Protein AF-A0A978SVT6-F1 (afdb_monomer_lite)

Foldseek 3Di:
DAEELVPPDLVCSLVVLVVQQVVCVVPVVDDDDYDYDPVSQVPHPDHRPDPDDDDDDDDDPVRVLVVLVPDDPVSVVVSVVSVVDPPPD

Secondary structure (DSSP, 8-state):
-B--GGGS-HHHHHHHHHHHHHHHHHTTT----B---HHHHHT-SSPP--S-----PPPPHHHHHHHHHHS-GGGHHHHHHHHH-GGG-

Sequence (89 aa):
MLDGLDEVAEQQRCACVEALNQFCQDFGETEIVACSRIADYEAISDRLRFQAALYLMPLTSEQIQNYLASCAPKIAAISNLFQQDESIL

Radius of gyration: 19.22 Å; chains: 1; bounding box: 39×26×42 Å

pLDDT: mean 87.23, std 11.28, range [47.97, 96.94]

Structure (mmCIF, N/CA/C/O backbone):
data_AF-A0A978SVT6-F1
#
_entry.id   AF-A0A978SVT6-F1
#
loop_
_atom_site.group_PDB
_atom_site.id
_atom_site.type_symbol
_atom_site.label_atom_id
_atom_site.label_alt_id
_atom_site.label_comp_id
_atom_site.label_asym_id
_atom_site.label_entity_id
_atom_site.label_seq_id
_atom_site.pdbx_PDB_ins_code
_atom_site.Cartn_x
_atom_site.Cartn_y
_atom_site.Cartn_z
_atom_site.occupancy
_atom_site.B_iso_or_equiv
_atom_site.auth_seq_id
_atom_site.auth_comp_id
_atom_site.auth_asym_id
_atom_site.auth_atom_id
_atom_site.pdbx_PDB_model_num
ATOM 1 N N . MET A 1 1 ? -0.327 10.926 -5.295 1.00 88.94 1 MET A N 1
ATOM 2 C CA . MET A 1 1 ? -0.730 9.796 -4.433 1.00 88.94 1 MET A CA 1
ATOM 3 C C . MET A 1 1 ? -1.571 8.850 -5.266 1.00 88.94 1 MET A C 1
ATOM 5 O O . MET A 1 1 ? -2.453 9.330 -5.968 1.00 88.94 1 MET A O 1
ATOM 9 N N . LEU A 1 2 ? -1.253 7.561 -5.234 1.00 92.69 2 LEU A N 1
ATOM 10 C CA . LEU A 1 2 ? -1.964 6.487 -5.920 1.00 92.69 2 LEU A CA 1
ATOM 11 C C . LEU A 1 2 ? -2.553 5.571 -4.849 1.00 92.69 2 LEU A C 1
ATOM 13 O O . LEU A 1 2 ? -1.809 4.931 -4.110 1.00 92.69 2 LEU A O 1
ATOM 17 N N . ASP A 1 3 ? -3.871 5.560 -4.723 1.00 93.38 3 ASP A N 1
ATOM 18 C CA . ASP A 1 3 ? -4.558 4.774 -3.703 1.00 93.38 3 ASP A CA 1
ATOM 19 C C . ASP A 1 3 ? -5.147 3.515 -4.348 1.00 93.38 3 ASP A C 1
ATOM 21 O O . ASP A 1 3 ? -5.856 3.633 -5.344 1.00 93.38 3 ASP A O 1
ATOM 25 N N . GLY A 1 4 ? -4.800 2.331 -3.833 1.00 94.00 4 GLY A N 1
ATOM 26 C CA . GLY A 1 4 ? -5.317 1.048 -4.326 1.00 94.00 4 GLY A CA 1
ATOM 27 C C . GLY A 1 4 ? -4.563 0.428 -5.511 1.00 94.00 4 GLY A C 1
ATOM 28 O O . GLY A 1 4 ? -5.158 0.126 -6.541 1.00 94.00 4 GLY A O 1
ATOM 29 N N . LEU A 1 5 ? -3.259 0.151 -5.381 1.00 95.69 5 LEU A N 1
ATOM 30 C CA . LEU A 1 5 ? -2.520 -0.661 -6.367 1.00 95.69 5 LEU A CA 1
ATOM 31 C C . LEU A 1 5 ? -3.152 -2.054 -6.559 1.00 95.69 5 LEU A C 1
ATOM 33 O O . LEU A 1 5 ? -3.102 -2.610 -7.657 1.00 95.69 5 LEU A O 1
ATOM 37 N N . ASP A 1 6 ? -3.766 -2.615 -5.516 1.00 95.19 6 ASP A N 1
ATOM 38 C CA . ASP A 1 6 ? -4.472 -3.894 -5.586 1.00 95.19 6 ASP A CA 1
ATOM 39 C C . ASP A 1 6 ? -5.727 -3.862 -6.476 1.00 95.19 6 ASP A C 1
ATOM 41 O O . ASP A 1 6 ? -6.142 -4.913 -6.971 1.00 95.19 6 ASP A O 1
ATOM 45 N N . GLU A 1 7 ? -6.267 -2.677 -6.778 1.00 96.31 7 GLU A N 1
ATOM 46 C CA . GLU A 1 7 ? -7.393 -2.495 -7.704 1.00 96.31 7 GLU A CA 1
ATOM 47 C C . GLU A 1 7 ? -6.982 -2.637 -9.179 1.00 96.31 7 GLU A C 1
ATOM 49 O O . GLU A 1 7 ? -7.831 -2.841 -10.052 1.00 96.31 7 GLU A O 1
ATOM 54 N N . VAL A 1 8 ? -5.677 -2.579 -9.480 1.00 95.25 8 VAL A N 1
ATOM 55 C CA . VAL A 1 8 ? -5.161 -2.917 -10.808 1.00 95.25 8 VAL A CA 1
ATOM 56 C C . VAL A 1 8 ? -5.371 -4.407 -11.045 1.00 95.25 8 VAL A C 1
ATOM 58 O O . VAL A 1 8 ? -4.974 -5.241 -10.224 1.00 95.25 8 VAL A O 1
ATOM 61 N N . ALA A 1 9 ? -5.969 -4.733 -12.196 1.00 95.88 9 ALA A N 1
ATOM 62 C CA . ALA A 1 9 ? -6.191 -6.106 -12.631 1.00 95.88 9 ALA A CA 1
ATOM 63 C C . ALA A 1 9 ? -4.915 -6.942 -12.464 1.00 95.88 9 ALA A C 1
ATOM 65 O O . ALA A 1 9 ? -3.833 -6.520 -12.876 1.00 95.88 9 ALA A O 1
ATOM 66 N N . GLU A 1 10 ? -5.052 -8.133 -11.883 1.00 93.62 10 GLU A N 1
ATOM 67 C CA . GLU A 1 10 ? -3.932 -8.993 -11.485 1.00 93.62 10 GLU A CA 1
ATOM 68 C C . GLU A 1 10 ? -2.920 -9.207 -12.623 1.00 93.62 10 GLU A C 1
ATOM 70 O O . GLU A 1 10 ? -1.715 -9.086 -12.415 1.00 93.62 10 GLU A O 1
ATOM 75 N N . GLN A 1 11 ? -3.403 -9.400 -13.857 1.00 94.75 11 GLN A N 1
ATOM 76 C CA . GLN A 1 11 ? -2.557 -9.621 -15.037 1.00 94.75 11 GLN A CA 1
ATOM 77 C C . GLN A 1 11 ? -1.709 -8.401 -15.432 1.00 94.75 11 GLN A C 1
ATOM 79 O O . GLN A 1 11 ? -0.753 -8.541 -16.187 1.00 94.75 11 GLN A O 1
ATOM 84 N N . GLN A 1 12 ? -2.074 -7.203 -14.973 1.00 95.69 12 GLN A N 1
ATOM 85 C CA . GLN A 1 12 ? -1.401 -5.938 -15.282 1.00 95.69 12 GLN A CA 1
ATOM 86 C C . GLN A 1 12 ? -0.624 -5.381 -14.085 1.00 95.69 12 GLN A C 1
ATOM 88 O O . GLN A 1 12 ? 0.119 -4.411 -14.233 1.00 95.69 12 GLN A O 1
ATOM 93 N N . ARG A 1 13 ? -0.771 -5.975 -12.896 1.00 94.69 13 ARG A N 1
ATOM 94 C CA . ARG A 1 13 ? -0.220 -5.415 -11.659 1.00 94.69 13 ARG A CA 1
ATOM 95 C C . ARG A 1 13 ? 1.311 -5.387 -11.662 1.00 94.69 13 ARG A C 1
ATOM 97 O O . ARG A 1 13 ? 1.887 -4.375 -11.273 1.00 94.69 13 ARG A O 1
ATOM 104 N N . CYS A 1 14 ? 1.969 -6.427 -12.185 1.00 95.25 14 CYS A N 1
ATOM 105 C CA . CYS A 1 14 ? 3.430 -6.428 -12.350 1.00 95.25 14 CYS A CA 1
ATOM 106 C C . CYS A 1 14 ? 3.895 -5.320 -13.308 1.00 95.25 14 CYS A C 1
ATOM 108 O O . CYS A 1 14 ? 4.745 -4.514 -12.940 1.00 95.25 14 CYS A O 1
ATOM 110 N N . ALA A 1 15 ? 3.276 -5.211 -14.489 1.00 96.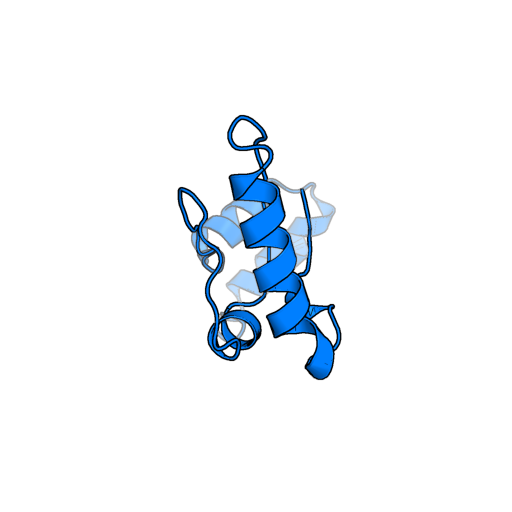25 15 ALA A N 1
ATOM 111 C CA . ALA A 1 15 ? 3.601 -4.164 -15.461 1.00 96.25 15 ALA A CA 1
ATOM 112 C C . ALA A 1 15 ? 3.363 -2.750 -14.895 1.00 96.25 15 ALA A C 1
ATOM 114 O O . ALA A 1 15 ? 4.113 -1.818 -15.182 1.00 96.25 15 ALA A O 1
ATOM 115 N N . CYS A 1 16 ? 2.346 -2.583 -14.044 1.00 96.38 16 CYS A N 1
ATOM 116 C CA . CYS A 1 16 ? 2.099 -1.333 -13.331 1.00 96.38 16 CYS A CA 1
ATOM 117 C C . CYS A 1 16 ? 3.246 -0.991 -12.365 1.00 96.38 16 CYS A C 1
ATOM 119 O O . CYS A 1 16 ? 3.732 0.140 -12.378 1.00 96.38 16 CYS A O 1
ATOM 121 N N . VAL A 1 17 ? 3.729 -1.959 -11.577 1.00 96.56 17 VAL A N 1
ATOM 122 C CA . VAL A 1 17 ? 4.885 -1.760 -10.683 1.00 96.56 17 VAL A CA 1
ATOM 123 C C . VAL A 1 17 ? 6.153 -1.418 -11.465 1.00 96.56 17 VAL A C 1
ATOM 125 O O . VAL A 1 17 ? 6.889 -0.514 -11.069 1.00 96.56 17 VAL A O 1
ATOM 128 N N . GLU A 1 18 ? 6.403 -2.085 -12.591 1.00 96.88 18 GLU A N 1
ATOM 129 C CA . GLU A 1 18 ? 7.530 -1.765 -13.473 1.00 96.88 18 GLU A CA 1
ATOM 130 C C . GLU A 1 18 ? 7.452 -0.325 -13.996 1.00 96.88 18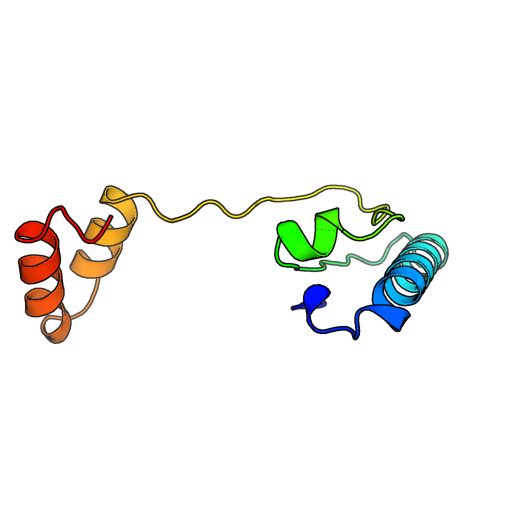 GLU A C 1
ATOM 132 O O . GLU A 1 18 ? 8.431 0.417 -13.906 1.00 96.88 18 GLU A O 1
ATOM 137 N N . ALA A 1 19 ? 6.278 0.101 -14.470 1.00 95.88 19 ALA A N 1
ATOM 138 C CA . ALA A 1 19 ? 6.061 1.459 -14.958 1.00 95.88 19 ALA A CA 1
ATOM 139 C C . ALA A 1 19 ? 6.242 2.513 -13.852 1.00 95.88 19 ALA A C 1
ATOM 141 O O . ALA A 1 19 ? 6.839 3.561 -14.097 1.00 95.88 19 ALA A O 1
ATOM 142 N N . LEU A 1 20 ? 5.784 2.231 -12.627 1.00 95.44 20 LEU A N 1
ATOM 143 C CA . LEU A 1 20 ? 5.998 3.111 -11.475 1.00 95.44 20 LEU A CA 1
ATOM 144 C C . LEU A 1 20 ? 7.478 3.221 -11.114 1.00 95.44 20 LEU A C 1
ATOM 146 O O . LEU A 1 20 ? 7.972 4.319 -10.871 1.00 95.44 20 LEU A O 1
ATOM 150 N N . ASN A 1 21 ? 8.201 2.103 -11.128 1.00 95.44 21 ASN A N 1
ATOM 151 C CA . ASN A 1 21 ? 9.639 2.095 -10.890 1.00 95.44 21 ASN A CA 1
ATOM 152 C C . ASN A 1 21 ? 10.396 2.908 -11.949 1.00 95.44 21 ASN A C 1
ATOM 154 O O . ASN A 1 21 ? 11.302 3.662 -11.593 1.00 95.44 21 ASN A O 1
ATOM 158 N N . GLN A 1 22 ? 10.015 2.787 -13.225 1.00 95.88 22 GLN A N 1
ATOM 159 C CA . GLN A 1 22 ? 10.601 3.583 -14.305 1.00 95.88 22 GLN A CA 1
ATOM 160 C C . GLN A 1 22 ? 10.286 5.071 -14.134 1.00 95.88 22 GLN A C 1
ATOM 162 O O . GLN A 1 22 ? 11.184 5.903 -14.209 1.00 95.88 22 GLN A O 1
ATOM 167 N N . PHE A 1 23 ? 9.038 5.409 -13.811 1.00 94.50 23 PHE A N 1
ATOM 168 C CA . PHE A 1 23 ? 8.637 6.786 -13.544 1.00 94.50 23 PHE A CA 1
ATOM 169 C C . PHE A 1 23 ? 9.456 7.405 -12.401 1.00 94.50 23 PHE A C 1
ATOM 171 O O . PHE A 1 23 ? 9.966 8.514 -12.532 1.00 94.50 23 PHE A O 1
ATOM 178 N N . CYS A 1 24 ? 9.655 6.680 -11.297 1.00 92.44 24 CYS A N 1
ATOM 179 C CA . CYS A 1 24 ? 10.500 7.149 -10.198 1.00 92.44 24 CYS A CA 1
ATOM 180 C C . CYS A 1 24 ? 11.967 7.331 -10.604 1.00 92.44 24 CYS A C 1
ATOM 182 O O . CYS A 1 24 ? 12.636 8.208 -10.066 1.00 92.44 24 CYS A O 1
ATOM 184 N N . GLN A 1 25 ? 12.477 6.516 -11.528 1.00 92.62 25 GLN A N 1
ATOM 185 C CA . GLN A 1 25 ? 13.834 6.664 -12.046 1.00 92.62 25 GLN A CA 1
ATOM 186 C C . GLN A 1 25 ? 13.967 7.909 -12.933 1.00 92.62 25 GLN A C 1
ATOM 188 O O . GLN A 1 25 ? 14.940 8.651 -12.801 1.00 92.62 25 GLN A O 1
ATOM 193 N N . ASP A 1 26 ? 12.992 8.143 -13.810 1.00 94.81 26 ASP A N 1
ATOM 194 C CA . ASP A 1 26 ? 13.005 9.252 -14.767 1.00 94.81 26 ASP A CA 1
ATOM 195 C C . ASP A 1 26 ? 12.770 10.606 -14.080 1.00 94.81 26 ASP A C 1
ATOM 197 O O . ASP A 1 26 ? 13.313 11.629 -14.498 1.00 94.81 26 A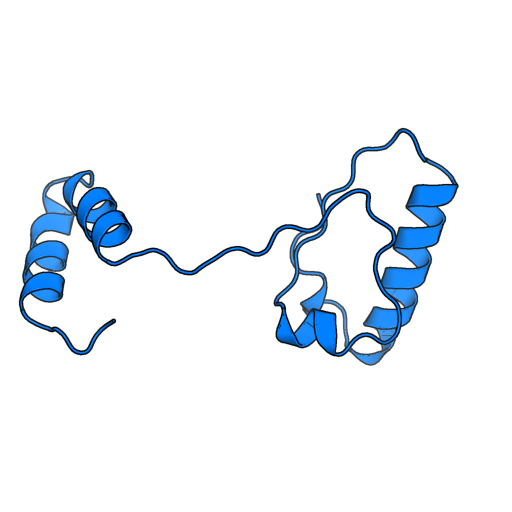SP A O 1
ATOM 201 N N . PHE A 1 27 ? 11.986 10.607 -12.997 1.00 90.88 27 PHE A N 1
ATOM 202 C CA . PHE A 1 27 ? 11.536 11.805 -12.289 1.00 90.88 27 PHE A CA 1
ATOM 203 C C . PHE A 1 27 ? 11.910 11.780 -10.801 1.00 90.88 27 PHE A C 1
ATOM 205 O O . PHE A 1 27 ? 11.083 12.122 -9.959 1.00 90.88 27 PHE A O 1
ATOM 212 N N . GLY A 1 28 ? 13.146 11.391 -10.467 1.00 78.69 28 GLY A N 1
ATOM 213 C CA . GLY A 1 28 ? 13.615 11.086 -9.100 1.00 78.69 28 GLY A CA 1
ATOM 214 C C . GLY A 1 28 ? 13.481 12.167 -8.014 1.00 78.69 28 GLY A C 1
ATOM 215 O O . GLY A 1 28 ? 13.718 11.867 -6.848 1.00 78.69 28 GLY A O 1
ATOM 216 N N . GLU A 1 29 ? 13.079 13.393 -8.357 1.00 84.75 29 GLU A N 1
ATOM 217 C CA . GLU A 1 29 ? 12.713 14.451 -7.396 1.00 84.75 29 GLU A CA 1
ATOM 218 C C . GLU A 1 29 ? 11.213 14.447 -7.035 1.00 84.75 29 GLU A C 1
ATOM 220 O O . GLU A 1 29 ? 10.775 15.186 -6.156 1.00 84.75 29 GLU A O 1
ATOM 225 N N . THR A 1 30 ? 10.405 13.626 -7.709 1.00 85.81 30 THR A N 1
ATOM 226 C CA . THR A 1 30 ? 8.954 13.568 -7.515 1.00 85.81 30 THR A CA 1
ATOM 227 C C . THR A 1 30 ? 8.604 12.675 -6.335 1.00 85.81 30 THR A C 1
ATOM 229 O O . THR A 1 30 ? 8.843 11.466 -6.352 1.00 85.81 30 THR A O 1
ATOM 232 N N . GLU A 1 31 ? 7.954 13.256 -5.332 1.00 88.88 31 GLU A N 1
ATOM 233 C CA . GLU A 1 31 ? 7.397 12.504 -4.214 1.00 88.88 31 GLU A CA 1
ATOM 234 C C . GLU A 1 31 ? 6.157 11.720 -4.661 1.00 88.88 31 GLU A C 1
ATOM 236 O O . GLU A 1 31 ? 5.154 12.280 -5.116 1.00 88.88 31 GLU A O 1
ATOM 241 N N . ILE A 1 32 ? 6.217 10.397 -4.514 1.00 92.25 32 ILE A N 1
ATOM 242 C CA . ILE A 1 32 ? 5.111 9.495 -4.816 1.00 92.25 32 ILE A CA 1
ATOM 243 C C . ILE A 1 32 ? 4.782 8.640 -3.598 1.00 92.25 32 ILE A C 1
ATOM 245 O O . ILE A 1 32 ? 5.652 8.149 -2.887 1.00 92.25 32 ILE A O 1
ATOM 249 N N . VAL A 1 33 ? 3.486 8.447 -3.389 1.00 94.00 33 VAL A N 1
ATOM 250 C CA . VAL A 1 33 ? 2.940 7.523 -2.399 1.00 94.00 33 VAL A CA 1
ATOM 251 C C . VAL A 1 33 ? 2.005 6.590 -3.144 1.00 94.00 33 VAL A C 1
ATOM 253 O O . VAL A 1 33 ? 1.158 7.073 -3.903 1.00 94.00 33 VAL A O 1
ATOM 256 N N . ALA A 1 34 ? 2.176 5.288 -2.929 1.00 95.19 34 ALA A N 1
ATOM 257 C CA . ALA A 1 34 ? 1.291 4.243 -3.419 1.00 95.19 34 ALA A CA 1
ATOM 258 C C . ALA A 1 34 ? 0.781 3.416 -2.233 1.00 95.19 34 ALA A C 1
ATOM 260 O O . ALA A 1 34 ? 1.563 3.082 -1.341 1.00 95.19 34 ALA A O 1
ATOM 261 N N . CYS A 1 35 ? -0.507 3.085 -2.235 1.00 96.94 35 CYS A N 1
ATOM 262 C CA . CYS A 1 35 ? -1.148 2.259 -1.212 1.00 96.94 35 CYS A CA 1
ATOM 263 C C . CYS A 1 35 ? -1.602 0.925 -1.813 1.00 96.94 35 CYS A C 1
ATOM 265 O O . CYS A 1 35 ? -1.957 0.861 -2.987 1.00 96.94 35 CYS A O 1
ATOM 267 N N . SER A 1 36 ? -1.601 -0.137 -1.010 1.00 96.44 36 SER A N 1
ATOM 268 C CA . SER A 1 36 ? -2.094 -1.461 -1.398 1.00 96.44 36 SER A CA 1
ATOM 269 C C . SER A 1 36 ? -2.479 -2.251 -0.158 1.00 96.44 36 SER A C 1
ATOM 271 O O . SER A 1 36 ? -1.865 -2.082 0.901 1.00 96.44 36 SER A O 1
ATOM 273 N N . ARG A 1 37 ? -3.403 -3.200 -0.298 1.00 95.94 37 ARG A N 1
ATOM 274 C CA . ARG A 1 37 ? -3.485 -4.315 0.656 1.00 95.94 37 ARG A CA 1
ATOM 275 C C . ARG A 1 37 ? -2.187 -5.124 0.630 1.00 95.94 37 ARG A C 1
ATOM 277 O O . ARG A 1 37 ? -1.606 -5.336 -0.437 1.00 95.94 37 ARG A O 1
ATOM 284 N N . ILE A 1 38 ? -1.740 -5.586 1.801 1.00 95.31 38 ILE A N 1
ATOM 285 C CA . ILE A 1 38 ? -0.456 -6.294 1.931 1.00 95.31 38 ILE A CA 1
ATOM 286 C C . ILE A 1 38 ? -0.442 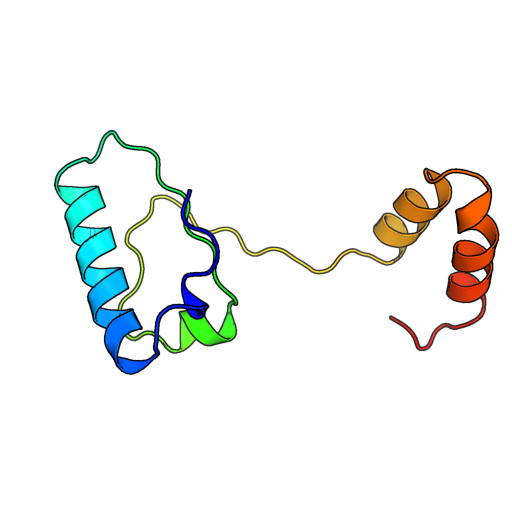-7.627 1.188 1.00 95.31 38 ILE A C 1
ATOM 288 O O . ILE A 1 38 ? 0.509 -7.881 0.462 1.00 95.31 38 ILE A O 1
ATOM 292 N N . ALA A 1 39 ? -1.505 -8.428 1.290 1.00 95.12 39 ALA A N 1
ATOM 293 C CA . ALA A 1 39 ? -1.571 -9.736 0.636 1.00 95.12 39 ALA A CA 1
ATOM 294 C C . ALA A 1 39 ? -1.469 -9.615 -0.896 1.00 95.12 39 ALA A C 1
ATOM 296 O O . ALA A 1 39 ? -0.722 -10.352 -1.537 1.00 95.12 39 ALA A O 1
ATOM 297 N N . ASP A 1 40 ? -2.170 -8.637 -1.473 1.00 95.19 40 ASP A N 1
ATOM 298 C CA . ASP A 1 40 ? -2.133 -8.365 -2.910 1.00 95.19 40 ASP A CA 1
ATOM 299 C C . ASP A 1 40 ? -0.779 -7.819 -3.365 1.00 95.19 40 ASP A C 1
ATOM 301 O O . ASP A 1 40 ? -0.314 -8.168 -4.450 1.00 95.19 40 ASP A O 1
ATOM 305 N N . TYR A 1 41 ? -0.132 -6.989 -2.537 1.00 95.38 41 TYR A N 1
ATOM 306 C CA . TYR A 1 41 ? 1.216 -6.501 -2.813 1.00 95.38 41 TYR A CA 1
ATOM 307 C C . TYR A 1 41 ? 2.229 -7.643 -2.761 1.00 95.38 41 TYR A C 1
ATOM 309 O O . TYR A 1 41 ? 3.028 -7.790 -3.681 1.00 95.38 41 TYR A O 1
ATOM 317 N N . GLU A 1 42 ? 2.186 -8.486 -1.729 1.00 94.50 42 GLU A N 1
ATOM 318 C CA . GLU A 1 42 ? 3.096 -9.619 -1.541 1.00 94.50 42 GLU A CA 1
ATOM 319 C C . GLU A 1 42 ? 3.049 -10.619 -2.701 1.00 94.50 42 GLU A C 1
ATOM 321 O O . GLU A 1 42 ? 4.098 -11.167 -3.046 1.00 94.50 42 GLU A O 1
ATOM 326 N N . ALA A 1 43 ? 1.890 -10.775 -3.350 1.00 94.12 43 ALA A N 1
ATOM 327 C CA . ALA A 1 43 ? 1.703 -11.618 -4.530 1.00 94.12 43 ALA A CA 1
ATOM 328 C C . ALA A 1 43 ? 2.410 -11.104 -5.803 1.00 94.12 43 ALA A C 1
ATOM 330 O O . ALA A 1 43 ? 2.633 -11.877 -6.734 1.00 94.12 43 ALA A O 1
ATOM 331 N N . ILE A 1 44 ? 2.783 -9.821 -5.861 1.00 94.19 44 ILE A N 1
ATOM 332 C CA . ILE A 1 44 ? 3.526 -9.247 -6.990 1.00 94.19 44 ILE A CA 1
ATOM 333 C C . ILE A 1 44 ? 4.986 -9.710 -6.920 1.00 94.19 44 ILE A C 1
ATOM 335 O O . ILE A 1 44 ? 5.636 -9.583 -5.880 1.00 94.19 44 ILE A O 1
ATOM 339 N N . SER A 1 45 ? 5.517 -10.218 -8.036 1.00 90.25 45 SER A N 1
ATOM 340 C CA . SER A 1 45 ? 6.919 -10.645 -8.147 1.00 90.25 45 SER A CA 1
ATOM 341 C C . SER A 1 45 ? 7.896 -9.484 -7.965 1.00 90.25 45 SER A C 1
ATOM 343 O O . SER A 1 45 ? 8.876 -9.595 -7.227 1.00 90.25 45 SER A O 1
ATOM 345 N N . ASP A 1 46 ? 7.609 -8.363 -8.621 1.00 89.81 46 ASP A N 1
ATOM 346 C CA . ASP A 1 46 ? 8.443 -7.171 -8.608 1.00 89.81 46 ASP A CA 1
ATOM 347 C C . ASP A 1 46 ? 7.996 -6.194 -7.523 1.00 89.81 46 ASP A C 1
ATOM 349 O O . ASP A 1 46 ? 6.808 -5.955 -7.304 1.00 89.81 46 ASP A O 1
ATOM 353 N N . ARG A 1 47 ? 8.971 -5.622 -6.813 1.00 93.94 47 ARG A N 1
ATOM 354 C CA . ARG A 1 47 ? 8.731 -4.685 -5.708 1.00 93.94 47 ARG A CA 1
ATOM 355 C C . ARG A 1 47 ? 8.863 -3.240 -6.174 1.00 93.94 47 ARG A C 1
ATOM 357 O O . ARG A 1 47 ? 9.686 -2.923 -7.038 1.00 93.94 47 ARG A O 1
ATOM 364 N N . LEU A 1 48 ? 8.085 -2.354 -5.554 1.00 94.69 48 LEU A N 1
ATOM 365 C CA . LEU A 1 48 ? 8.258 -0.911 -5.707 1.00 94.69 48 LEU A CA 1
ATOM 366 C C . LEU A 1 48 ? 9.611 -0.491 -5.122 1.00 94.69 48 LEU A C 1
ATOM 368 O O . LEU A 1 48 ? 9.965 -0.861 -4.002 1.00 94.69 48 LEU A O 1
ATOM 372 N N . ARG A 1 49 ? 10.365 0.305 -5.877 1.00 93.56 49 ARG A N 1
ATOM 373 C CA . ARG A 1 49 ? 11.692 0.825 -5.518 1.00 93.56 49 ARG A CA 1
ATOM 374 C C . ARG A 1 49 ? 11.566 2.197 -4.863 1.00 93.56 49 ARG A C 1
ATOM 376 O O . ARG A 1 49 ? 12.186 3.168 -5.287 1.00 93.56 49 ARG A O 1
ATOM 383 N N . PHE A 1 50 ? 10.694 2.280 -3.864 1.00 92.06 50 PHE A N 1
ATOM 384 C CA . PHE A 1 50 ? 10.449 3.510 -3.116 1.00 92.06 50 PHE A CA 1
ATOM 385 C C . PHE A 1 50 ? 11.458 3.665 -1.976 1.00 92.06 50 PHE A C 1
ATOM 387 O O . PHE A 1 50 ? 12.160 2.727 -1.601 1.00 92.06 50 PHE A O 1
ATOM 394 N N . GLN A 1 51 ? 11.527 4.873 -1.423 1.00 90.50 51 GLN A N 1
ATOM 395 C CA . GLN A 1 51 ? 12.476 5.231 -0.365 1.00 90.50 51 GLN A CA 1
ATOM 396 C C . GLN A 1 51 ? 12.110 4.579 0.976 1.00 90.50 51 GLN A C 1
ATOM 398 O O . GLN A 1 51 ? 12.978 4.331 1.809 1.00 90.50 51 GLN A O 1
ATOM 403 N N . ALA A 1 52 ? 10.819 4.311 1.184 1.00 92.31 52 ALA A N 1
ATOM 404 C CA . ALA A 1 52 ? 10.284 3.697 2.387 1.00 92.31 52 ALA A CA 1
ATOM 405 C C . ALA A 1 52 ? 8.987 2.933 2.085 1.00 92.31 52 ALA A C 1
ATOM 407 O O . ALA A 1 52 ? 8.330 3.163 1.069 1.00 92.31 52 ALA A O 1
ATOM 408 N N . ALA A 1 53 ? 8.609 2.057 3.014 1.00 93.69 53 ALA A N 1
ATOM 409 C CA . ALA A 1 53 ? 7.314 1.395 3.051 1.00 93.69 53 ALA A CA 1
ATOM 410 C C . ALA A 1 53 ? 6.727 1.526 4.460 1.00 93.69 53 ALA A C 1
ATOM 412 O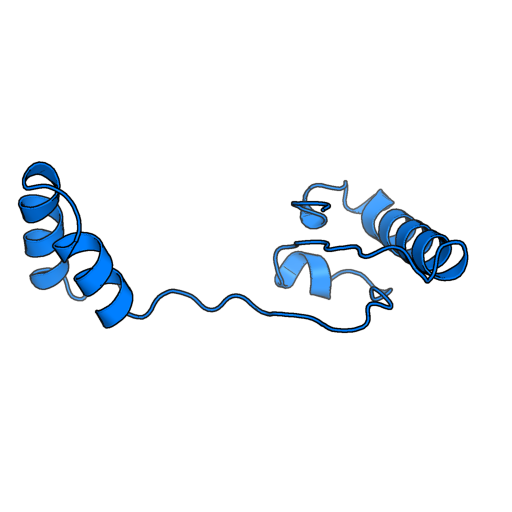 O . ALA A 1 53 ? 7.453 1.435 5.451 1.00 93.69 53 ALA A O 1
ATOM 413 N N . LEU A 1 54 ? 5.415 1.738 4.541 1.00 94.88 54 LEU A N 1
ATOM 414 C CA . LEU A 1 54 ? 4.674 1.825 5.795 1.00 94.88 54 LEU A CA 1
ATOM 415 C C . LEU A 1 54 ? 3.590 0.753 5.801 1.00 94.88 54 LEU A C 1
ATOM 417 O O . LEU A 1 54 ? 2.872 0.590 4.817 1.00 94.88 54 LEU A O 1
ATOM 421 N N . TYR A 1 55 ? 3.464 0.046 6.921 1.00 95.50 55 TYR A N 1
ATOM 422 C CA . TYR A 1 55 ? 2.384 -0.905 7.141 1.00 95.50 55 TYR A CA 1
ATOM 423 C C . TYR A 1 55 ? 1.402 -0.329 8.156 1.00 95.50 55 TYR A C 1
ATOM 425 O O . TYR A 1 55 ? 1.780 -0.013 9.286 1.00 95.50 55 TYR A O 1
ATOM 433 N N . LEU A 1 56 ? 0.148 -0.162 7.740 1.00 94.19 56 LEU A N 1
ATOM 434 C CA . LEU A 1 56 ? -0.904 0.329 8.620 1.00 94.19 56 LEU A CA 1
ATOM 435 C C . LEU A 1 56 ? -1.398 -0.815 9.502 1.00 94.19 56 LEU A C 1
ATOM 437 O O . LEU A 1 56 ? -1.957 -1.798 9.017 1.00 94.19 56 LEU A O 1
ATOM 441 N N . MET A 1 57 ? -1.184 -0.670 10.806 1.00 94.88 57 MET A N 1
ATOM 442 C CA . MET A 1 57 ? -1.680 -1.615 11.798 1.00 94.88 57 MET A CA 1
ATOM 443 C C . MET A 1 57 ? -3.164 -1.359 12.086 1.00 94.88 57 MET A C 1
ATOM 445 O O . MET A 1 57 ? -3.591 -0.199 12.079 1.00 94.88 57 MET A O 1
ATOM 449 N N . PRO A 1 58 ? -3.946 -2.408 12.397 1.00 93.12 58 PRO A N 1
ATOM 450 C CA . PRO A 1 58 ? -5.269 -2.239 12.979 1.00 93.12 58 PRO A CA 1
ATOM 451 C C . PRO A 1 58 ? -5.221 -1.345 14.222 1.00 93.12 58 PRO A C 1
ATOM 453 O O . PRO A 1 58 ? -4.226 -1.327 14.953 1.00 93.12 58 PRO A O 1
ATOM 456 N N . LEU A 1 59 ? -6.312 -0.620 14.466 1.00 92.38 59 LEU A N 1
ATOM 457 C CA . LEU A 1 59 ? -6.445 0.192 15.671 1.00 92.38 59 LEU A CA 1
ATOM 458 C C . LEU A 1 59 ? -6.427 -0.700 16.913 1.00 92.38 59 LEU A C 1
ATOM 460 O O . LEU A 1 59 ? -7.032 -1.772 16.931 1.00 92.38 59 LEU A O 1
ATOM 464 N N . THR A 1 60 ? -5.781 -0.226 17.975 1.00 91.38 60 THR A N 1
ATOM 465 C CA . THR A 1 60 ? -5.892 -0.871 19.285 1.00 91.38 60 THR A CA 1
ATOM 466 C C . THR A 1 60 ? -7.270 -0.608 19.890 1.00 91.38 60 THR A C 1
ATOM 468 O O . THR A 1 60 ? -7.911 0.405 19.598 1.00 91.38 60 THR A O 1
ATOM 471 N N . SER A 1 61 ? -7.715 -1.475 20.799 1.00 87.19 61 SER A N 1
ATOM 472 C CA . SER A 1 61 ? -8.972 -1.283 21.535 1.00 87.19 61 SER A CA 1
ATOM 473 C C . SER A 1 61 ? -9.025 0.074 22.244 1.00 87.19 61 SER A C 1
ATOM 475 O O . SER A 1 61 ? -10.061 0.731 22.241 1.00 87.19 61 SER A O 1
ATOM 477 N N . GLU A 1 62 ? -7.898 0.534 22.792 1.00 88.75 62 GLU A N 1
ATOM 478 C CA . GLU A 1 62 ? -7.784 1.851 23.427 1.00 88.75 62 GLU A CA 1
ATOM 479 C C . GLU A 1 62 ? -7.977 2.992 22.415 1.00 88.75 62 GLU A C 1
ATOM 481 O O . GLU A 1 62 ? -8.723 3.934 22.676 1.00 88.75 62 GLU A O 1
ATOM 486 N N . GLN A 1 63 ? -7.361 2.904 21.231 1.00 91.06 63 GLN A N 1
ATOM 487 C CA . GLN A 1 63 ? -7.552 3.895 20.166 1.00 91.06 63 GLN A CA 1
ATOM 488 C C . GLN A 1 63 ? -9.007 3.937 19.689 1.00 91.06 63 GLN A C 1
ATOM 490 O O . GLN A 1 63 ? -9.548 5.024 19.481 1.00 91.06 63 GLN A O 1
ATOM 495 N N . ILE A 1 64 ? -9.653 2.774 19.570 1.00 88.44 64 ILE A N 1
ATOM 496 C CA . ILE A 1 64 ? -11.075 2.661 19.225 1.00 88.44 64 ILE A CA 1
ATOM 497 C C . ILE A 1 64 ? -11.933 3.334 20.303 1.00 88.44 64 ILE A C 1
ATOM 499 O O . ILE A 1 64 ? -12.763 4.184 19.985 1.00 88.44 64 ILE A O 1
ATOM 503 N N . GLN A 1 65 ? -11.710 3.013 21.580 1.00 84.56 65 GLN A N 1
ATOM 504 C CA . GLN A 1 65 ? -12.453 3.601 22.697 1.00 84.56 65 GLN A CA 1
ATOM 505 C C . GLN A 1 65 ? -12.276 5.121 22.767 1.00 84.56 65 GLN A C 1
ATOM 507 O O . GLN A 1 65 ? -13.263 5.845 22.890 1.00 84.56 65 GLN A O 1
ATOM 512 N N . ASN A 1 66 ? -11.043 5.613 22.623 1.00 87.38 66 ASN A N 1
ATOM 513 C CA . ASN A 1 66 ? -10.741 7.043 22.615 1.00 87.38 66 ASN A CA 1
ATOM 514 C C . ASN A 1 66 ? -11.429 7.760 21.448 1.00 87.38 66 ASN A C 1
ATOM 516 O O . ASN A 1 66 ? -12.011 8.830 21.633 1.00 87.38 66 ASN A O 1
ATOM 520 N N . TYR A 1 67 ? -11.422 7.156 20.256 1.00 86.75 67 TYR A N 1
ATOM 521 C CA . TYR A 1 67 ? -12.130 7.695 19.100 1.00 86.75 67 TYR A CA 1
ATOM 522 C C . TYR A 1 67 ? -13.640 7.771 19.353 1.00 86.75 67 TYR A C 1
ATOM 524 O O . TYR A 1 67 ? -14.246 8.828 19.164 1.00 86.75 67 TYR A O 1
ATOM 532 N N . LEU A 1 68 ? -14.249 6.692 19.851 1.00 84.75 68 LEU A N 1
ATOM 533 C CA . LEU A 1 68 ? -15.682 6.657 20.144 1.00 84.75 68 LEU A CA 1
ATOM 534 C C . LEU A 1 68 ? -16.076 7.652 21.248 1.00 84.75 68 LEU A C 1
ATOM 536 O O . LEU A 1 68 ? -17.112 8.303 21.135 1.00 84.75 68 LEU A O 1
ATOM 540 N N . ALA A 1 69 ? -15.244 7.820 22.280 1.00 82.12 69 ALA A N 1
ATOM 541 C CA . ALA A 1 69 ? -15.450 8.807 23.339 1.00 82.12 69 ALA A CA 1
ATOM 542 C C . ALA A 1 69 ? -15.329 10.257 22.837 1.00 82.12 69 ALA A C 1
ATOM 544 O O . ALA A 1 69 ? -16.006 11.145 23.355 1.00 82.12 69 ALA A O 1
ATOM 545 N N . SER A 1 70 ? -14.497 10.504 21.819 1.00 82.69 70 SER A N 1
ATOM 546 C CA . SER A 1 70 ? -14.364 11.824 21.183 1.00 82.69 70 SER A CA 1
ATOM 547 C C . SER A 1 70 ? -15.555 12.200 20.289 1.00 82.69 70 SER A C 1
ATOM 549 O O . SER A 1 70 ? -15.735 13.370 19.943 1.00 82.69 70 SER A O 1
ATOM 551 N N . CYS A 1 71 ? -16.387 11.225 19.914 1.00 81.31 71 CYS A N 1
ATOM 552 C CA . CYS A 1 71 ? -17.540 11.448 19.056 1.00 81.31 71 CYS A CA 1
ATOM 553 C C . CYS A 1 71 ? -18.753 11.991 19.834 1.00 81.31 71 CYS A C 1
ATOM 555 O O . CYS A 1 71 ? -18.977 11.677 21.000 1.00 81.31 71 CYS A O 1
ATOM 557 N N . ALA A 1 72 ? -19.574 12.803 19.160 1.00 70.31 72 ALA A N 1
ATOM 558 C CA . ALA A 1 72 ? -20.771 13.435 19.721 1.00 70.31 72 ALA A CA 1
ATOM 559 C C . ALA A 1 72 ? -21.746 12.425 20.388 1.00 70.31 72 ALA A C 1
ATOM 561 O O . ALA A 1 72 ? -21.734 11.240 20.042 1.00 70.31 72 ALA A O 1
ATOM 562 N N . PRO A 1 73 ? -22.685 12.875 21.254 1.00 67.25 73 PRO A N 1
ATOM 563 C CA . PRO A 1 73 ? -23.491 12.011 22.135 1.00 67.25 73 PRO A CA 1
ATOM 564 C C . PRO A 1 73 ? -24.253 10.869 21.446 1.00 67.25 73 PRO A C 1
ATOM 566 O O . PRO A 1 73 ? -24.577 9.870 22.079 1.00 67.25 73 PRO A O 1
ATOM 569 N N . LYS A 1 74 ? -24.528 10.993 20.141 1.00 66.19 74 LYS A N 1
ATOM 570 C CA . LYS A 1 74 ? -25.191 9.960 19.334 1.00 66.19 74 LYS A CA 1
ATOM 571 C C . LYS A 1 74 ? -24.374 8.663 19.197 1.00 66.19 74 LYS A C 1
ATOM 573 O O . LYS A 1 74 ? -24.970 7.636 18.900 1.00 66.19 74 LYS A O 1
ATOM 578 N N . ILE A 1 75 ? -23.059 8.691 19.435 1.00 72.19 75 ILE A N 1
ATOM 579 C CA . ILE A 1 75 ? -22.171 7.514 19.354 1.00 72.19 75 ILE A CA 1
ATOM 580 C C . ILE A 1 75 ? -21.958 6.851 20.730 1.00 72.19 75 ILE A C 1
ATOM 582 O O . ILE A 1 75 ? -21.533 5.704 20.794 1.00 72.19 75 ILE A O 1
ATOM 586 N N . ALA A 1 76 ? -22.376 7.485 21.834 1.00 68.31 76 ALA A N 1
ATOM 587 C CA . ALA A 1 76 ? -22.217 6.933 23.186 1.00 68.31 76 ALA A CA 1
ATOM 588 C C . ALA A 1 76 ? -22.893 5.558 23.377 1.00 68.31 76 ALA A C 1
ATOM 590 O O . ALA A 1 76 ? -22.394 4.713 24.116 1.00 68.31 76 ALA A O 1
ATOM 591 N N . ALA A 1 77 ? -24.007 5.305 22.680 1.00 72.31 77 ALA A N 1
ATOM 592 C CA . ALA A 1 77 ? -24.661 3.996 22.685 1.00 72.31 77 ALA A CA 1
ATOM 593 C C . ALA A 1 77 ? -23.790 2.901 22.042 1.00 72.31 77 ALA A C 1
ATOM 595 O O . ALA A 1 77 ? -23.773 1.773 22.527 1.00 72.31 77 ALA A O 1
ATOM 596 N N . ILE A 1 78 ? -23.037 3.245 20.990 1.00 73.94 78 ILE A N 1
ATOM 597 C CA . ILE A 1 78 ? -22.101 2.340 20.313 1.00 73.94 78 ILE A CA 1
ATOM 598 C C . ILE A 1 78 ? -20.922 2.039 21.245 1.00 73.94 78 ILE A C 1
ATOM 600 O O . ILE A 1 78 ? -20.581 0.875 21.424 1.00 73.94 78 ILE A O 1
ATOM 604 N N . SER A 1 79 ? -20.370 3.051 21.924 1.00 69.31 79 SER A N 1
ATOM 605 C CA . SER A 1 79 ? -19.300 2.862 22.916 1.00 69.31 79 SER A CA 1
ATOM 606 C C . SER A 1 79 ? -19.683 1.873 24.020 1.00 69.31 79 SER A C 1
ATOM 608 O O . SER A 1 79 ? -18.889 1.006 24.369 1.00 69.31 79 SER A O 1
ATOM 610 N N . ASN A 1 80 ? -20.911 1.971 24.542 1.00 70.81 80 ASN A N 1
ATOM 611 C CA . ASN A 1 80 ? -21.401 1.070 25.588 1.00 70.81 80 ASN A CA 1
ATOM 612 C C . ASN A 1 80 ? -21.572 -0.374 25.090 1.00 70.81 80 ASN A C 1
ATOM 614 O O . ASN A 1 80 ? -21.294 -1.306 25.838 1.00 70.81 80 ASN A O 1
ATOM 618 N N . LEU A 1 81 ? -21.997 -0.566 23.836 1.00 72.94 81 LEU A N 1
ATOM 619 C CA . LEU A 1 81 ? -22.099 -1.893 23.216 1.00 72.94 81 LEU A CA 1
ATOM 620 C C . LEU A 1 81 ? -20.716 -2.536 23.030 1.00 72.94 81 LEU A C 1
ATOM 622 O O . LEU A 1 81 ? -20.535 -3.691 23.396 1.00 72.94 81 LEU A O 1
ATOM 626 N N . PHE A 1 82 ? -19.722 -1.773 22.562 1.00 71.31 82 PHE A N 1
ATOM 627 C CA . PHE A 1 82 ? -18.339 -2.254 22.424 1.00 71.31 82 PHE A CA 1
ATOM 628 C C . PHE A 1 82 ? -17.685 -2.640 23.761 1.00 71.31 82 PHE A C 1
ATOM 630 O O . PHE A 1 82 ? -16.776 -3.461 23.772 1.00 71.31 82 PHE A O 1
ATOM 637 N N . GLN A 1 83 ? -18.116 -2.064 24.888 1.00 67.88 83 GLN A N 1
ATOM 638 C CA . GLN A 1 83 ? -17.613 -2.443 26.217 1.00 67.88 83 GLN A CA 1
ATOM 639 C C . GLN A 1 83 ? -18.254 -3.720 26.774 1.00 67.88 83 GLN A C 1
ATOM 641 O O . GLN A 1 83 ? -17.688 -4.337 27.672 1.00 67.88 83 GLN A O 1
ATOM 646 N N . GLN A 1 84 ? -19.441 -4.093 26.292 1.00 67.06 84 GLN A N 1
ATOM 647 C CA . GLN A 1 84 ? -20.175 -5.270 26.767 1.00 67.06 84 GLN A CA 1
ATOM 648 C C . GLN A 1 84 ? -19.882 -6.526 25.944 1.00 67.06 84 GLN A C 1
ATOM 650 O O . GLN A 1 84 ? -20.138 -7.628 26.426 1.00 67.06 84 GLN A O 1
ATOM 655 N N . ASP A 1 85 ? -19.351 -6.366 24.732 1.00 64.75 85 ASP A N 1
ATOM 656 C CA . ASP A 1 85 ? -19.083 -7.464 23.812 1.00 64.75 85 ASP A CA 1
ATOM 657 C C . ASP A 1 85 ? -17.578 -7.594 23.527 1.00 64.75 85 ASP A C 1
ATOM 659 O O . ASP A 1 85 ? -17.029 -6.960 22.626 1.00 64.75 85 ASP A O 1
ATOM 663 N N . GLU A 1 86 ? -16.898 -8.431 24.320 1.00 59.16 86 GLU A N 1
ATOM 664 C CA . GLU A 1 86 ? -15.470 -8.751 24.149 1.00 59.16 86 GLU A CA 1
ATOM 665 C C . GLU A 1 86 ? -15.176 -9.523 22.847 1.00 59.16 86 GLU A C 1
ATOM 667 O O . GLU A 1 86 ? -14.012 -9.694 22.499 1.00 59.16 86 GLU A O 1
ATOM 672 N N . SER A 1 87 ? -16.199 -9.987 22.114 1.00 64.06 87 SER A N 1
ATOM 673 C CA . SER A 1 87 ? -16.028 -10.828 20.919 1.00 64.06 87 SER A CA 1
ATOM 674 C C . SER A 1 87 ? -15.812 -10.062 19.606 1.00 64.06 87 SER A C 1
ATOM 676 O O . SER A 1 87 ? -15.602 -10.681 18.563 1.00 64.06 87 SER A O 1
ATOM 678 N N . ILE A 1 88 ? -15.873 -8.725 19.637 1.00 57.59 88 ILE A N 1
ATOM 679 C CA . ILE A 1 88 ? -15.797 -7.854 18.446 1.00 57.59 88 ILE A CA 1
ATOM 680 C C . ILE A 1 88 ? -14.350 -7.373 18.163 1.00 57.59 88 ILE A C 1
ATOM 682 O O . ILE A 1 88 ? -14.106 -6.657 17.191 1.00 57.59 88 ILE A O 1
ATOM 686 N N . LEU A 1 89 ? -13.373 -7.783 18.980 1.00 47.97 89 LEU A N 1
ATOM 687 C CA . LEU A 1 89 ? -11.937 -7.497 18.821 1.00 47.97 89 LEU A CA 1
ATOM 688 C C . LEU A 1 89 ? -11.147 -8.772 18.507 1.00 47.9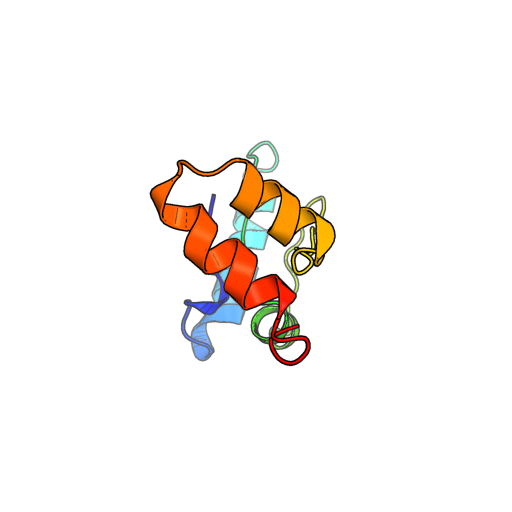7 89 LEU A C 1
ATOM 690 O O . LEU A 1 89 ? -10.122 -8.640 17.802 1.00 47.97 89 LEU A O 1
#